Protein AF-A0A364VC86-F1 (afdb_monomer)

Foldseek 3Di:
DDDADADAQEDEQQAKGKDKDFDDQPADWPWKWKQALNDTFTWDDDNGTTMTTHGNVRVVPGDFFRKIWMWTAGPNDIDTNYIGGYHYDYD

Sequence (91 aa):
MWTPYTWEPVDRHGLPFRATFFLKEGARVEEMVAILGGKRFPFTLTEGGAELVIPPSEMSQIDDRSPAEIRVKVAGMWTVLCEGHLVRRVL

Nearest PDB structures (foldseek):
  4kdw-assembly1_A  TM=5.261E-01  e=1.614E-02  Marinomonas primoryensis
  3pdg-assembly1_A  TM=7.059E-01  e=1.377E-01  Acetivibrio thermocellus ATCC 27405
  3pdd-assembly1_A  TM=5.925E-01  e=1.168E-01  Acetivibrio thermocellus ATCC 27405
  6i9s-assembly2_B  TM=4.973E-01  e=1.455E-01  Homo sapiens
  4igb-assembly3_C  TM=3.680E-01  e=1.464E+00  Streptococcus gordonii str. Challis

Radius of gyration: 13.31 Å; Cα contacts (8 Å, |Δi|>4): 200; chains: 1; bounding box: 29×23×40 Å

Mean predicted aligned error: 3.97 Å

Solvent-accessible surface area (backbone atoms only — not comparable to full-atom values): 5272 Å² total; per-residue (Å²): 134,92,75,55,47,86,39,68,54,69,40,48,79,85,44,65,39,74,51,75,44,78,49,62,89,87,64,67,70,78,46,42,32,40,32,50,57,85,43,80,44,71,39,52,78,54,95,66,23,37,43,33,79,44,54,36,82,62,54,72,76,42,62,71,62,24,52,2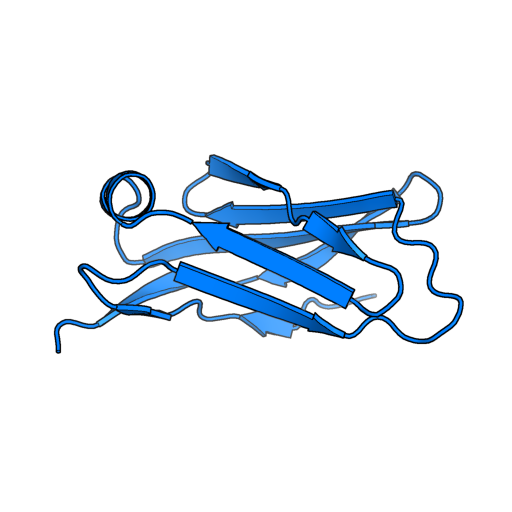6,37,33,40,36,27,43,92,92,41,80,43,66,56,26,38,44,30,32,39,71,44,86,129

Organism: NCBI:txid2055947

pLDDT: mean 90.98, std 7.51, range [58.72, 98.0]

Secondary structure (DSSP, 8-state):
---PEEE--EEETTS-EEEEEEPPTT----EEEEEETTEEEEPEEETTEEEEEE-HHHHTTS-TT-EEEEEEEETTEEEEEEEEE-EEE--

Structure (mmCIF, N/CA/C/O backbone):
data_AF-A0A364VC86-F1
#
_entry.id   AF-A0A364VC86-F1
#
loop_
_atom_site.group_PDB
_atom_site.id
_atom_site.type_symbol
_atom_site.label_atom_id
_atom_site.label_alt_id
_atom_site.label_comp_id
_atom_site.label_asym_id
_atom_site.label_entity_id
_atom_site.label_seq_id
_atom_site.pdbx_PDB_ins_code
_atom_site.Cartn_x
_atom_site.Cartn_y
_atom_site.Cartn_z
_atom_site.occupancy
_atom_site.B_iso_or_equiv
_atom_site.auth_seq_id
_atom_site.auth_comp_id
_atom_site.auth_asym_id
_atom_site.auth_atom_id
_atom_site.pdbx_PDB_model_num
ATOM 1 N N . MET A 1 1 ? -3.698 -15.223 -18.099 1.00 63.22 1 MET A N 1
ATOM 2 C CA . MET A 1 1 ? -4.464 -14.307 -17.228 1.00 63.22 1 MET A CA 1
ATOM 3 C C . MET A 1 1 ? -3.597 -14.050 -16.005 1.00 63.22 1 MET A 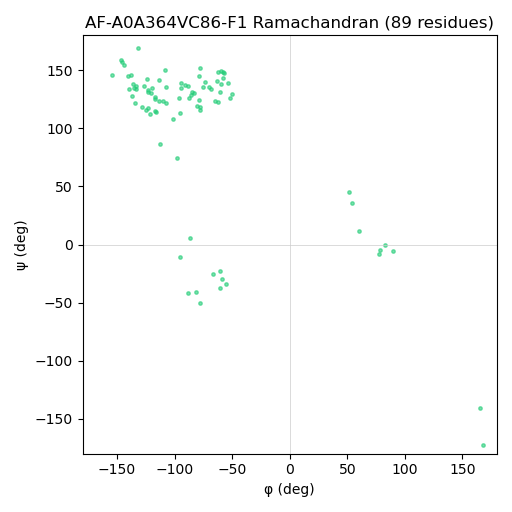C 1
ATOM 5 O O . MET A 1 1 ? -3.109 -15.025 -15.454 1.00 63.22 1 MET A O 1
ATOM 9 N N . TRP A 1 2 ? -3.284 -12.794 -15.676 1.00 71.69 2 TRP A N 1
ATOM 10 C CA . TRP A 1 2 ? -2.547 -12.457 -14.447 1.00 71.69 2 TRP A CA 1
ATOM 11 C C . TRP A 1 2 ? -3.499 -12.575 -13.255 1.00 71.69 2 TRP A C 1
ATOM 13 O O . TRP A 1 2 ? -4.636 -12.114 -13.354 1.00 71.69 2 TRP A O 1
ATOM 23 N N . THR A 1 3 ? -3.047 -13.184 -12.162 1.00 77.19 3 THR A N 1
ATOM 24 C CA . THR A 1 3 ? -3.809 -13.293 -10.913 1.00 77.19 3 THR A CA 1
ATOM 25 C C . THR A 1 3 ? -3.041 -12.535 -9.833 1.00 77.19 3 THR A C 1
ATOM 27 O O . THR A 1 3 ? -1.854 -12.819 -9.655 1.00 77.19 3 THR A O 1
ATOM 30 N N . PRO A 1 4 ? -3.668 -11.574 -9.135 1.00 80.44 4 PRO A N 1
ATOM 31 C CA . PRO A 1 4 ? -3.036 -10.888 -8.015 1.00 80.44 4 PRO A CA 1
ATOM 32 C C . PRO A 1 4 ? -2.611 -11.873 -6.920 1.00 80.44 4 PRO A C 1
ATOM 34 O O . PRO A 1 4 ? -3.263 -12.897 -6.710 1.00 80.44 4 PRO A O 1
ATOM 37 N N . TYR A 1 5 ? -1.533 -11.571 -6.196 1.00 84.62 5 TYR A N 1
ATOM 38 C CA . TYR A 1 5 ? -1.219 -12.332 -4.984 1.00 84.62 5 TYR A CA 1
ATOM 39 C C . TYR A 1 5 ? -2.115 -11.888 -3.823 1.00 84.62 5 TYR A C 1
ATOM 41 O O . TYR A 1 5 ? -2.548 -10.737 -3.759 1.00 84.62 5 TYR A O 1
ATOM 49 N N . THR A 1 6 ? -2.373 -12.793 -2.880 1.00 87.75 6 THR A N 1
ATOM 50 C CA . THR A 1 6 ? -3.109 -12.457 -1.658 1.00 87.75 6 THR A CA 1
ATOM 51 C C . THR A 1 6 ? -2.277 -11.532 -0.777 1.00 87.75 6 THR A C 1
ATOM 53 O O . THR A 1 6 ? -1.098 -11.793 -0.526 1.00 87.75 6 THR A O 1
ATOM 56 N N . TRP A 1 7 ? -2.897 -10.472 -0.264 1.00 88.56 7 TRP A N 1
ATOM 57 C CA . TRP A 1 7 ? -2.268 -9.532 0.657 1.00 88.56 7 TRP A CA 1
ATOM 58 C C . TRP A 1 7 ? -3.181 -9.206 1.837 1.00 88.56 7 TRP A C 1
ATOM 60 O O . TRP A 1 7 ? -4.287 -8.699 1.674 1.00 88.56 7 TRP A O 1
ATOM 70 N N . GLU A 1 8 ? -2.685 -9.475 3.042 1.00 88.75 8 GLU A N 1
ATOM 71 C CA . GLU A 1 8 ? -3.345 -9.135 4.303 1.00 88.75 8 GLU A CA 1
ATOM 72 C C . GLU A 1 8 ? -2.521 -8.059 5.024 1.00 88.75 8 GLU A C 1
ATOM 74 O O . GLU A 1 8 ? -1.628 -8.392 5.813 1.00 88.75 8 GLU A O 1
ATOM 79 N N . PRO A 1 9 ? -2.737 -6.760 4.739 1.00 86.62 9 PRO A N 1
ATOM 80 C CA . PRO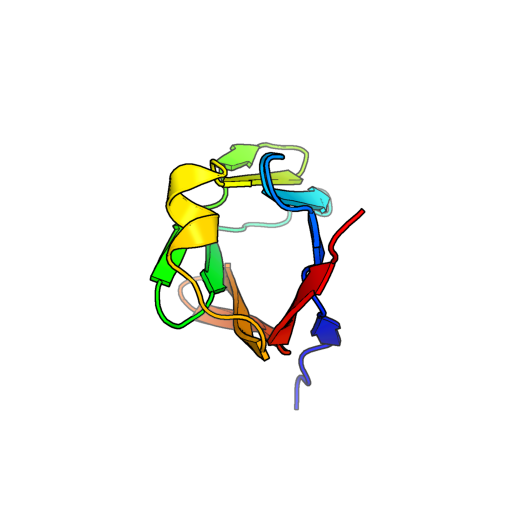 A 1 9 ? -2.057 -5.707 5.474 1.00 86.62 9 PRO A CA 1
ATOM 81 C C . PRO A 1 9 ? -2.456 -5.769 6.946 1.00 86.62 9 PRO A C 1
ATOM 83 O O . PRO A 1 9 ? -3.635 -5.687 7.288 1.00 86.62 9 PRO A O 1
ATOM 86 N N . VAL A 1 10 ? -1.458 -5.912 7.817 1.00 88.19 10 VAL A N 1
ATOM 87 C CA . VAL A 1 10 ? -1.669 -5.933 9.264 1.00 88.19 10 VAL A CA 1
ATOM 88 C C . VAL A 1 10 ? -1.446 -4.539 9.825 1.00 88.19 10 VAL A C 1
ATOM 90 O O . VAL A 1 10 ? -0.318 -4.046 9.839 1.00 88.19 10 VAL A O 1
ATOM 93 N N . ASP A 1 11 ? -2.514 -3.932 10.328 1.00 88.56 11 ASP A N 1
ATOM 94 C CA . ASP A 1 11 ? -2.434 -2.709 11.117 1.00 88.56 11 ASP A CA 1
ATOM 95 C C . ASP A 1 11 ? -2.221 -3.050 12.595 1.00 88.56 11 ASP A C 1
ATOM 97 O O . ASP A 1 11 ? -2.971 -3.832 13.192 1.00 88.56 11 ASP A O 1
ATOM 101 N N . ARG A 1 12 ? -1.172 -2.468 13.182 1.00 85.62 12 ARG A N 1
ATOM 102 C CA . ARG A 1 12 ? -0.901 -2.545 14.619 1.00 85.62 12 ARG A CA 1
ATOM 103 C C . ARG A 1 12 ? -1.350 -1.234 15.231 1.00 85.62 12 ARG A C 1
ATOM 105 O O . ARG A 1 12 ? -0.692 -0.211 15.049 1.00 85.62 12 ARG A O 1
ATOM 112 N N . HIS A 1 13 ? -2.456 -1.288 15.962 1.00 79.12 13 HIS A N 1
ATOM 113 C CA . HIS A 1 13 ? -3.120 -0.094 16.463 1.00 79.12 13 HIS A CA 1
ATOM 114 C C . HIS A 1 13 ? -2.151 0.836 17.215 1.00 79.12 13 HIS A C 1
ATOM 116 O O . HIS A 1 13 ? -1.472 0.421 18.154 1.00 79.12 13 HIS A O 1
ATOM 122 N N . GLY A 1 14 ? -2.098 2.104 16.796 1.00 82.06 14 GLY A N 1
ATOM 123 C CA . GLY A 1 14 ? -1.231 3.132 17.383 1.00 82.06 14 GLY A CA 1
ATOM 124 C C . GLY A 1 14 ? 0.163 3.257 16.755 1.00 82.06 14 GLY A C 1
ATOM 125 O O . GLY A 1 14 ? 0.880 4.196 17.093 1.00 82.06 14 GLY A O 1
ATOM 126 N N . LEU A 1 15 ? 0.544 2.379 15.821 1.00 87.81 15 LEU A N 1
ATOM 127 C CA . LEU A 1 15 ? 1.791 2.482 15.058 1.00 87.81 15 LEU A CA 1
ATOM 128 C C . LEU A 1 15 ? 1.518 2.882 13.602 1.00 87.81 15 LEU A C 1
ATOM 130 O O . LEU A 1 15 ? 0.457 2.560 13.071 1.00 87.81 15 LEU A O 1
ATOM 134 N N . PRO A 1 16 ? 2.449 3.586 12.931 1.00 92.25 16 PRO A N 1
ATOM 135 C CA . PRO A 1 16 ? 2.313 3.847 11.506 1.00 92.25 16 PRO A CA 1
ATOM 136 C C . PRO A 1 16 ? 2.266 2.535 10.724 1.00 92.25 16 PRO A C 1
ATOM 138 O O . PRO A 1 16 ? 3.136 1.673 10.894 1.00 92.25 16 PRO A O 1
ATOM 141 N N . PHE A 1 17 ? 1.289 2.408 9.831 1.00 93.81 17 PHE A N 1
ATOM 142 C 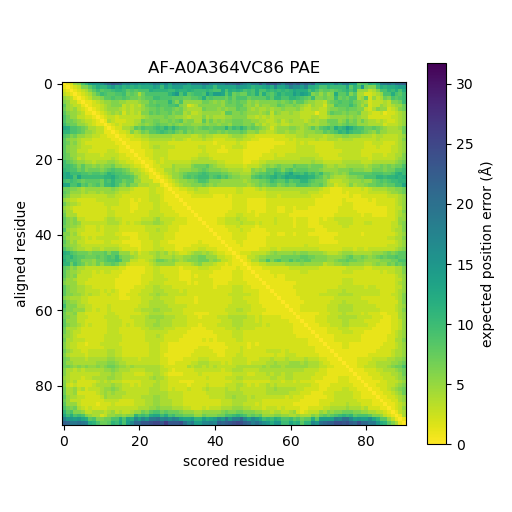CA . PHE A 1 17 ? 1.271 1.314 8.872 1.00 93.81 17 PHE A CA 1
ATOM 143 C C . PHE A 1 17 ? 2.389 1.530 7.853 1.00 93.81 17 PHE A C 1
ATOM 145 O O . PHE A 1 17 ? 2.586 2.646 7.365 1.00 93.81 17 PHE A O 1
ATOM 152 N N . ARG A 1 18 ? 3.130 0.466 7.534 1.00 94.81 18 ARG A N 1
ATOM 153 C CA . ARG A 1 18 ? 4.247 0.516 6.591 1.00 94.81 18 ARG A CA 1
ATOM 154 C C . ARG A 1 18 ? 4.189 -0.635 5.602 1.00 94.81 18 ARG A C 1
ATOM 156 O O . ARG A 1 18 ? 3.992 -1.782 5.997 1.00 94.81 18 ARG A O 1
ATOM 163 N N . ALA A 1 19 ? 4.431 -0.326 4.334 1.00 93.56 19 ALA A N 1
ATOM 164 C CA . ALA A 1 19 ? 4.642 -1.314 3.286 1.00 93.56 19 ALA A CA 1
ATOM 165 C C . ALA A 1 19 ? 5.824 -0.891 2.413 1.00 93.56 19 ALA A C 1
ATOM 167 O O . ALA A 1 19 ? 5.953 0.281 2.057 1.00 93.56 19 ALA A O 1
ATOM 168 N N . THR A 1 20 ? 6.673 -1.849 2.051 1.00 93.38 20 THR A N 1
ATOM 169 C CA . THR A 1 20 ? 7.862 -1.595 1.235 1.00 93.38 20 THR A CA 1
ATOM 170 C C . THR A 1 20 ? 7.970 -2.652 0.152 1.00 93.38 20 THR A C 1
ATOM 172 O O . THR A 1 20 ? 7.817 -3.842 0.425 1.00 93.38 20 THR A O 1
ATOM 175 N N . PHE A 1 21 ? 8.258 -2.214 -1.070 1.00 92.19 21 PHE A N 1
ATOM 176 C CA . PHE A 1 21 ? 8.505 -3.082 -2.213 1.00 92.19 21 PHE A CA 1
ATOM 177 C C . PHE A 1 21 ? 9.870 -2.780 -2.798 1.00 92.19 21 PHE A C 1
ATOM 179 O O . PHE A 1 21 ? 10.200 -1.623 -3.044 1.00 92.19 21 PHE A O 1
ATOM 186 N N . PHE A 1 22 ? 10.642 -3.826 -3.065 1.00 90.75 22 PHE A N 1
ATOM 187 C CA . PHE A 1 22 ? 11.855 -3.701 -3.857 1.00 90.75 22 PHE A CA 1
ATOM 188 C C . PHE A 1 22 ? 11.485 -3.741 -5.330 1.00 90.75 22 PHE A C 1
ATOM 190 O O . PHE A 1 22 ? 10.748 -4.626 -5.775 1.00 90.75 22 PHE A O 1
ATOM 197 N N . LEU A 1 23 ? 11.995 -2.777 -6.086 1.00 86.88 23 LEU A N 1
ATOM 198 C CA . LEU A 1 23 ? 11.835 -2.765 -7.530 1.00 86.88 23 LEU A CA 1
ATOM 199 C C . LEU A 1 23 ? 13.059 -3.423 -8.155 1.00 86.88 23 LEU A C 1
ATOM 201 O O . LEU A 1 23 ? 14.196 -3.159 -7.772 1.00 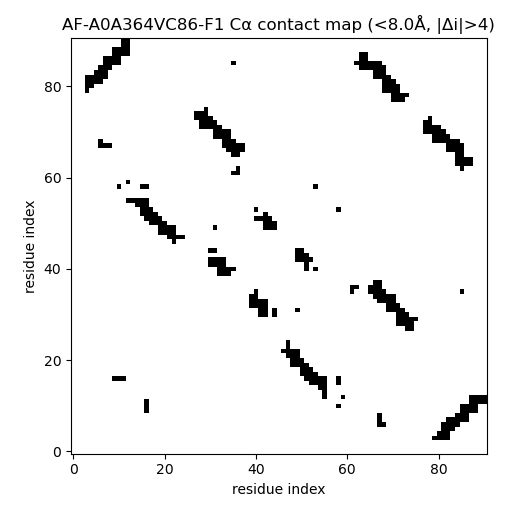86.88 23 LEU A O 1
ATOM 205 N N . LYS A 1 24 ? 12.820 -4.312 -9.121 1.00 83.88 24 LYS A N 1
ATOM 206 C CA . LYS A 1 24 ? 13.904 -4.877 -9.922 1.00 83.88 24 LYS A CA 1
ATOM 207 C C . LYS A 1 24 ? 14.578 -3.749 -10.702 1.00 83.88 24 LYS A C 1
ATOM 209 O O . LYS A 1 24 ? 13.891 -2.885 -11.244 1.00 83.88 24 LYS A O 1
ATOM 214 N N . GLU A 1 25 ? 15.901 -3.801 -10.809 1.00 80.06 25 GLU A N 1
ATOM 215 C CA . GLU A 1 25 ? 16.672 -2.860 -11.620 1.00 80.06 25 GLU A CA 1
ATOM 216 C C . GLU A 1 25 ? 16.085 -2.738 -13.041 1.00 80.06 25 GLU A C 1
ATOM 218 O O . GLU A 1 25 ? 15.789 -3.738 -13.704 1.00 80.06 25 GLU A O 1
ATOM 223 N N . GLY A 1 26 ? 15.854 -1.497 -13.477 1.00 76.81 26 GLY A N 1
ATOM 224 C CA . GLY A 1 26 ? 15.232 -1.181 -14.765 1.00 76.81 26 GLY A CA 1
ATOM 225 C C . GLY A 1 26 ? 13.697 -1.223 -14.793 1.00 76.81 26 GLY A C 1
ATOM 226 O O . GLY A 1 26 ? 13.112 -0.939 -15.842 1.00 76.81 26 GLY A O 1
ATOM 227 N N . ALA A 1 27 ? 13.019 -1.536 -13.682 1.00 82.44 27 ALA A N 1
ATOM 228 C CA . ALA A 1 27 ? 11.563 -1.433 -13.601 1.00 82.44 27 ALA A CA 1
ATOM 229 C C . ALA A 1 27 ? 11.113 0.031 -13.743 1.00 82.44 27 ALA A C 1
ATOM 231 O O . ALA A 1 27 ? 11.511 0.901 -12.974 1.00 82.44 27 ALA A O 1
ATOM 232 N N . ARG A 1 28 ? 10.246 0.303 -14.725 1.00 87.19 28 ARG A N 1
ATOM 233 C CA . ARG A 1 28 ? 9.674 1.635 -14.967 1.00 87.19 28 ARG A CA 1
ATOM 234 C C . ARG A 1 28 ? 8.288 1.739 -14.345 1.00 87.19 28 ARG A C 1
ATOM 236 O O . ARG A 1 28 ? 7.280 1.669 -15.046 1.00 87.19 28 ARG A O 1
ATOM 243 N N . VAL A 1 29 ? 8.250 1.850 -13.022 1.00 92.31 29 VAL A N 1
ATOM 244 C CA . VAL A 1 29 ? 7.010 2.143 -12.297 1.00 92.31 29 VAL A CA 1
ATOM 245 C C . VAL A 1 29 ? 6.747 3.641 -12.372 1.00 92.31 29 VAL A C 1
ATOM 247 O O . VAL A 1 29 ? 7.564 4.438 -11.925 1.00 92.31 29 VAL A O 1
ATOM 250 N N . GLU A 1 30 ? 5.615 4.017 -12.960 1.00 94.62 30 GLU A N 1
ATOM 251 C CA . GLU A 1 30 ? 5.172 5.414 -13.039 1.00 94.62 30 GLU A CA 1
ATOM 252 C C . GLU A 1 30 ? 4.490 5.839 -11.741 1.00 94.62 30 GLU A C 1
ATOM 254 O O . GLU A 1 30 ? 4.674 6.953 -11.263 1.00 94.62 30 GLU A O 1
ATOM 259 N N . GLU A 1 31 ? 3.676 4.943 -11.182 1.00 96.38 31 GLU A N 1
ATOM 260 C CA . GLU A 1 31 ? 2.909 5.201 -9.973 1.00 96.38 31 GLU A CA 1
ATOM 261 C C . GLU A 1 31 ? 2.610 3.892 -9.243 1.00 96.38 31 GLU A C 1
ATOM 263 O O . GLU A 1 31 ? 2.384 2.853 -9.866 1.00 96.38 31 GLU A O 1
ATOM 268 N N . MET A 1 32 ? 2.575 3.940 -7.916 1.00 97.38 32 MET A N 1
ATOM 269 C CA . MET A 1 32 ? 2.168 2.817 -7.084 1.00 97.38 32 MET A CA 1
ATOM 270 C C . MET A 1 32 ? 1.314 3.328 -5.935 1.00 97.38 32 MET A C 1
ATOM 272 O O . MET A 1 32 ? 1.662 4.318 -5.293 1.00 97.38 32 MET A O 1
ATOM 276 N N . VAL A 1 33 ? 0.187 2.666 -5.685 1.00 98.00 33 VAL A N 1
ATOM 277 C CA . VAL A 1 33 ? -0.761 3.063 -4.642 1.00 98.00 33 VAL A CA 1
ATOM 278 C C . VAL A 1 33 ? -1.285 1.864 -3.877 1.00 98.00 33 VAL A C 1
ATOM 280 O O . VAL A 1 33 ? -1.510 0.803 -4.458 1.00 98.00 33 VAL A O 1
ATOM 283 N N . ALA A 1 34 ? -1.539 2.058 -2.589 1.00 97.56 34 ALA A N 1
ATOM 284 C CA . ALA A 1 34 ? -2.418 1.191 -1.824 1.00 97.56 34 ALA A CA 1
ATOM 285 C C . ALA A 1 34 ? -3.824 1.793 -1.832 1.00 97.56 34 ALA A C 1
ATOM 287 O O . ALA A 1 34 ? -3.988 3.007 -1.703 1.00 97.56 34 ALA A O 1
ATOM 288 N N . ILE A 1 35 ? -4.840 0.953 -1.979 1.00 97.50 35 ILE A N 1
ATOM 289 C CA . ILE A 1 35 ? -6.232 1.332 -1.766 1.00 97.50 35 ILE A CA 1
ATOM 290 C C . ILE A 1 35 ? -6.733 0.506 -0.590 1.00 97.50 35 ILE A C 1
ATOM 292 O O . ILE A 1 35 ? -6.795 -0.716 -0.677 1.00 97.50 35 ILE A O 1
ATOM 296 N N . LEU A 1 36 ? -7.045 1.172 0.520 1.00 96.44 36 LEU A N 1
ATOM 297 C CA . LEU A 1 36 ? -7.477 0.548 1.771 1.00 96.44 36 LEU A CA 1
ATOM 298 C C . LEU A 1 36 ? -8.836 1.131 2.162 1.00 96.44 36 LEU A C 1
ATOM 300 O O . LEU A 1 36 ? -8.958 2.344 2.342 1.00 96.44 36 LEU A O 1
ATOM 304 N N . GLY A 1 37 ? -9.874 0.294 2.226 1.00 94.81 37 GLY A N 1
ATOM 305 C CA . GLY A 1 37 ? -11.250 0.746 2.476 1.00 94.81 37 GLY A CA 1
ATOM 306 C C . GLY A 1 37 ? -11.718 1.830 1.503 1.00 94.81 37 GLY A C 1
ATOM 307 O O . GLY A 1 37 ? -12.399 2.772 1.893 1.00 94.81 37 GLY A O 1
ATOM 308 N N . GLY A 1 38 ? -11.280 1.744 0.242 1.00 95.62 38 GLY A N 1
ATOM 309 C CA . GLY A 1 38 ? -11.587 2.725 -0.803 1.00 95.62 38 GLY A CA 1
ATOM 310 C C . GLY A 1 38 ? -10.760 4.017 -0.761 1.00 95.62 38 GLY A C 1
ATOM 311 O O . GLY A 1 38 ? -10.870 4.825 -1.682 1.00 95.62 38 GLY A O 1
ATOM 312 N N . LYS A 1 39 ? -9.900 4.222 0.246 1.00 97.06 39 LYS A N 1
ATOM 313 C CA . LYS A 1 39 ? -8.991 5.378 0.318 1.00 97.06 39 LYS A CA 1
ATOM 314 C C . LYS A 1 39 ? -7.672 5.078 -0.380 1.00 97.06 39 LYS A C 1
ATOM 316 O O . LYS A 1 39 ? -7.111 4.004 -0.194 1.00 97.06 39 LYS A O 1
ATOM 321 N N . ARG A 1 40 ? -7.171 6.034 -1.165 1.00 97.75 40 ARG A N 1
ATOM 322 C CA . ARG A 1 40 ? -5.941 5.906 -1.960 1.00 97.75 40 ARG A CA 1
ATOM 323 C C . ARG A 1 40 ? -4.749 6.507 -1.217 1.00 97.75 40 ARG A C 1
ATOM 325 O O . ARG A 1 40 ? -4.770 7.687 -0.886 1.00 97.75 40 ARG A O 1
ATOM 332 N N . PHE A 1 41 ? -3.695 5.715 -1.059 1.00 97.94 41 PHE A N 1
ATOM 333 C CA . PHE A 1 41 ? -2.439 6.106 -0.427 1.00 97.94 41 PHE A CA 1
ATOM 334 C C . PHE A 1 41 ? -1.280 5.916 -1.413 1.00 97.94 41 PHE A C 1
ATOM 336 O O . PHE A 1 41 ? -0.988 4.775 -1.790 1.00 97.94 41 PHE A O 1
ATOM 343 N N . PRO A 1 42 ? -0.643 7.001 -1.884 1.00 97.81 42 PRO A N 1
ATOM 344 C CA . PRO A 1 42 ? 0.471 6.898 -2.814 1.00 97.81 42 PRO A CA 1
ATOM 345 C C . PRO A 1 42 ? 1.735 6.397 -2.113 1.00 97.81 42 PRO A C 1
ATOM 347 O O . PRO A 1 42 ? 2.043 6.808 -0.996 1.00 97.81 42 PRO A O 1
ATOM 350 N N . PHE A 1 43 ? 2.478 5.525 -2.789 1.00 97.81 43 PHE A N 1
ATOM 351 C CA . PHE A 1 43 ? 3.834 5.176 -2.382 1.00 97.81 43 PHE A CA 1
ATOM 352 C C . PHE A 1 43 ? 4.805 6.273 -2.825 1.00 97.81 43 PHE A C 1
ATOM 354 O O . PHE A 1 43 ? 4.686 6.827 -3.920 1.00 97.81 43 PHE A O 1
ATOM 361 N N . THR A 1 44 ? 5.827 6.512 -2.014 1.00 96.88 44 THR A N 1
ATOM 362 C CA . THR A 1 44 ? 7.032 7.228 -2.427 1.00 96.88 44 THR A CA 1
ATOM 363 C C . THR A 1 44 ? 7.909 6.275 -3.231 1.00 96.88 44 THR A C 1
ATOM 365 O O . THR A 1 44 ? 8.343 5.243 -2.716 1.00 96.88 44 THR A O 1
ATOM 368 N N . LEU A 1 45 ? 8.168 6.607 -4.496 1.00 94.31 45 LEU A N 1
ATOM 369 C CA . LEU A 1 45 ? 9.043 5.830 -5.374 1.00 94.31 45 LEU A CA 1
ATOM 370 C C . LEU A 1 45 ? 10.489 6.332 -5.273 1.00 94.31 45 LEU A C 1
ATOM 372 O O . LEU A 1 45 ? 10.746 7.534 -5.284 1.00 94.31 45 LEU A O 1
ATOM 376 N N . THR A 1 46 ? 11.430 5.398 -5.207 1.00 88.81 46 THR A N 1
ATOM 377 C CA . THR A 1 46 ? 12.882 5.626 -5.203 1.00 88.81 46 THR A CA 1
ATOM 378 C C . THR A 1 46 ? 13.544 4.690 -6.214 1.00 88.81 46 THR A C 1
ATOM 380 O O . THR A 1 46 ? 12.915 3.742 -6.685 1.00 88.81 46 THR A O 1
ATOM 383 N N . GLU A 1 47 ? 14.825 4.902 -6.524 1.00 82.31 47 GLU A N 1
ATOM 384 C CA . GLU A 1 47 ? 15.564 4.018 -7.442 1.00 82.31 47 GLU A CA 1
ATOM 385 C C . GLU A 1 47 ? 15.611 2.553 -6.969 1.00 82.31 47 GLU A C 1
ATOM 387 O O . GLU A 1 47 ? 15.649 1.644 -7.794 1.00 82.31 47 GLU A O 1
ATOM 392 N N . GLY A 1 48 ? 15.571 2.308 -5.654 1.00 84.50 48 GLY A N 1
ATOM 393 C CA . GLY A 1 48 ? 15.643 0.961 -5.076 1.00 84.50 48 GLY A CA 1
ATOM 394 C C . GLY A 1 48 ? 14.292 0.312 -4.763 1.00 84.50 48 GLY A C 1
ATOM 395 O O . GLY A 1 48 ? 14.242 -0.877 -4.435 1.00 84.50 48 GLY A O 1
ATOM 396 N N . GLY A 1 49 ? 13.186 1.058 -4.823 1.00 93.12 49 GLY A N 1
ATOM 397 C CA . GLY A 1 49 ? 11.919 0.552 -4.308 1.00 93.12 49 GLY A CA 1
ATOM 398 C C . GLY A 1 49 ? 10.801 1.574 -4.154 1.00 93.12 49 GLY A C 1
ATOM 399 O O . GLY A 1 49 ? 10.922 2.735 -4.534 1.00 93.12 49 GLY A O 1
ATOM 400 N N . ALA A 1 50 ? 9.713 1.120 -3.543 1.00 95.38 50 ALA A N 1
ATOM 401 C CA . ALA A 1 50 ? 8.554 1.918 -3.180 1.00 95.38 50 ALA A CA 1
ATOM 402 C C . ALA A 1 50 ? 8.296 1.794 -1.674 1.00 95.38 50 ALA A C 1
ATOM 404 O O . ALA A 1 50 ? 8.237 0.678 -1.153 1.00 95.38 50 ALA A O 1
ATOM 405 N N . GLU A 1 51 ? 8.109 2.916 -0.981 1.00 96.50 51 GLU A N 1
ATOM 406 C CA . GLU A 1 51 ? 7.756 2.952 0.441 1.00 96.50 51 GLU A CA 1
ATOM 407 C C . GLU A 1 51 ? 6.412 3.652 0.648 1.00 96.50 51 GLU A C 1
ATOM 409 O O . GLU A 1 51 ? 6.151 4.716 0.092 1.00 96.50 51 GLU A O 1
ATOM 414 N N . LEU A 1 52 ? 5.564 3.053 1.476 1.00 97.00 52 LEU A N 1
ATOM 415 C CA . LEU A 1 52 ? 4.333 3.646 1.969 1.00 97.00 52 LEU A CA 1
ATOM 416 C C . LEU A 1 52 ? 4.390 3.707 3.490 1.00 97.00 52 LEU A C 1
ATOM 418 O O . LEU A 1 52 ? 4.636 2.694 4.147 1.00 97.00 52 LEU A O 1
ATOM 422 N N . VAL A 1 53 ? 4.094 4.885 4.035 1.00 96.56 53 VAL A N 1
ATOM 423 C CA . VAL A 1 53 ? 3.908 5.110 5.468 1.00 96.56 53 VAL A CA 1
ATOM 424 C C . VAL A 1 53 ? 2.574 5.821 5.661 1.00 96.56 53 VAL A C 1
ATOM 426 O O . VAL A 1 53 ? 2.403 6.933 5.171 1.00 96.56 53 VAL A O 1
ATOM 429 N N . ILE A 1 54 ? 1.640 5.191 6.374 1.00 96.31 54 ILE A N 1
ATOM 430 C CA . ILE A 1 54 ? 0.343 5.789 6.715 1.00 96.31 54 ILE A CA 1
ATOM 431 C C . ILE A 1 54 ? 0.318 6.080 8.223 1.00 96.31 54 ILE A C 1
ATOM 433 O O . ILE A 1 54 ? 0.527 5.161 9.025 1.00 96.31 54 ILE A O 1
ATOM 437 N N . PRO A 1 55 ? 0.069 7.332 8.643 1.00 95.25 55 PRO A N 1
ATOM 438 C CA . PRO A 1 55 ? -0.068 7.686 10.050 1.00 95.25 55 PRO A CA 1
ATOM 439 C C . PRO A 1 55 ? -1.209 6.928 10.757 1.00 95.25 55 PRO A C 1
ATOM 441 O O . PRO A 1 55 ? -2.256 6.683 10.147 1.00 95.25 55 PRO A O 1
ATOM 444 N N . PRO A 1 56 ? -1.086 6.645 12.071 1.00 94.19 56 PRO A N 1
ATOM 445 C CA . PRO A 1 56 ? -2.141 5.978 12.840 1.00 94.19 56 PRO A CA 1
ATOM 446 C C . PRO A 1 56 ? -3.502 6.684 12.769 1.00 94.19 56 PRO A C 1
ATOM 448 O O . PRO A 1 56 ? -4.541 6.033 12.768 1.00 94.19 56 PRO A O 1
ATOM 451 N N . SER A 1 57 ? -3.505 8.018 12.693 1.00 94.44 57 SER A N 1
ATOM 452 C CA . SER A 1 57 ? -4.721 8.837 12.610 1.00 94.44 57 SER A CA 1
ATOM 453 C C . SER A 1 57 ? -5.507 8.647 11.314 1.00 94.44 57 SER A C 1
ATOM 455 O O . SER A 1 57 ? -6.705 8.907 11.294 1.00 94.44 57 SER A O 1
ATOM 457 N N . GLU A 1 58 ? -4.845 8.239 10.232 1.00 95.25 58 GLU A N 1
ATOM 458 C CA . GLU A 1 58 ? -5.497 7.939 8.956 1.00 95.25 58 GLU A CA 1
ATOM 459 C C . GLU A 1 58 ? -5.939 6.476 8.911 1.00 95.25 58 GLU A C 1
ATOM 461 O O . GLU A 1 58 ? -7.070 6.189 8.517 1.00 95.25 58 GLU A O 1
ATOM 466 N N . MET A 1 59 ? -5.091 5.563 9.401 1.00 94.25 59 MET A N 1
ATOM 467 C CA . MET A 1 59 ? -5.418 4.137 9.517 1.00 94.25 59 MET A CA 1
ATOM 468 C C . MET A 1 59 ? -6.620 3.881 10.428 1.00 94.25 59 MET A C 1
ATOM 470 O O . MET A 1 59 ? -7.462 3.039 10.115 1.00 94.25 59 MET A O 1
ATOM 474 N N . SER A 1 60 ? -6.757 4.644 11.518 1.00 91.81 60 SER A N 1
ATOM 475 C CA . SER A 1 60 ? -7.875 4.508 12.457 1.00 91.81 60 SER A CA 1
ATOM 476 C C . SER A 1 60 ? -9.241 4.758 11.812 1.00 91.81 60 SER A C 1
ATOM 478 O O . SER A 1 60 ? -10.237 4.221 12.296 1.00 91.81 60 SER A O 1
ATOM 480 N N . GLN A 1 61 ? -9.282 5.484 10.691 1.00 93.62 61 GLN A N 1
ATOM 481 C CA . GLN A 1 61 ? -10.490 5.796 9.925 1.00 93.62 61 GLN A CA 1
ATOM 482 C C . GLN A 1 61 ? -10.869 4.721 8.892 1.00 93.62 61 GLN A C 1
ATOM 484 O O . GLN A 1 61 ? -11.731 4.980 8.050 1.00 93.62 61 GLN A O 1
ATOM 489 N N . ILE A 1 62 ? -10.168 3.585 8.858 1.00 94.44 62 ILE A N 1
ATOM 490 C CA . ILE A 1 62 ? -10.405 2.489 7.911 1.00 94.44 62 ILE A CA 1
ATOM 491 C C . ILE A 1 62 ? -10.819 1.249 8.692 1.00 94.44 62 ILE A C 1
ATOM 493 O O . ILE A 1 62 ? -10.010 0.712 9.446 1.00 94.44 62 ILE A O 1
ATOM 497 N N . ASP A 1 63 ? -12.048 0.782 8.510 1.00 93.31 63 ASP A N 1
ATOM 498 C CA . ASP A 1 63 ? -12.588 -0.330 9.294 1.00 93.31 63 ASP A CA 1
ATOM 499 C C . ASP A 1 63 ? -11.798 -1.631 9.092 1.00 93.31 63 ASP A C 1
ATOM 501 O O . ASP A 1 63 ? -11.260 -1.898 8.011 1.00 93.31 63 ASP A O 1
ATOM 505 N N . ASP A 1 64 ? -11.740 -2.462 10.137 1.00 93.50 64 ASP A N 1
ATOM 506 C CA . ASP A 1 64 ? -11.169 -3.807 10.031 1.00 93.50 64 ASP A CA 1
ATOM 507 C C . ASP A 1 64 ? -11.895 -4.618 8.948 1.00 93.50 64 ASP A C 1
ATOM 509 O O . ASP A 1 64 ? -13.089 -4.433 8.713 1.00 93.50 64 ASP A O 1
ATOM 513 N N . ARG A 1 65 ? -11.169 -5.510 8.269 1.00 94.00 65 ARG A N 1
ATOM 514 C CA . ARG A 1 65 ? -11.667 -6.300 7.129 1.00 94.00 65 ARG A CA 1
ATOM 515 C C . ARG A 1 65 ? -12.139 -5.490 5.923 1.00 94.00 65 ARG A C 1
ATOM 517 O O . ARG A 1 65 ? -12.698 -6.069 4.995 1.00 94.00 65 ARG A O 1
ATOM 524 N N . SER A 1 66 ? -11.855 -4.190 5.873 1.00 95.69 66 SER A N 1
ATOM 525 C CA . SER A 1 66 ? -12.040 -3.403 4.655 1.00 95.69 66 SER A CA 1
ATOM 526 C C . SER A 1 66 ? -11.233 -3.985 3.488 1.00 95.69 66 SER A C 1
ATOM 528 O O . SER A 1 66 ? -10.096 -4.421 3.707 1.00 95.69 66 SER A O 1
ATOM 530 N N . PRO A 1 67 ? -11.756 -3.947 2.247 1.00 96.56 67 PRO A N 1
ATOM 531 C CA . PRO A 1 67 ? -11.000 -4.341 1.065 1.00 96.56 67 PRO A CA 1
ATOM 532 C C . PRO A 1 67 ? -9.670 -3.592 0.968 1.00 96.56 67 PRO A C 1
ATOM 534 O O . PRO A 1 67 ? -9.600 -2.387 1.235 1.00 96.56 67 PRO A O 1
ATOM 537 N N . ALA A 1 68 ? -8.629 -4.317 0.580 1.00 96.69 68 ALA A N 1
ATOM 538 C CA . ALA A 1 68 ? -7.278 -3.810 0.436 1.00 96.69 68 ALA A CA 1
ATOM 539 C C . ALA A 1 68 ? -6.686 -4.270 -0.896 1.00 96.69 68 ALA A C 1
ATOM 541 O O . ALA A 1 68 ? -6.759 -5.445 -1.241 1.00 96.69 68 ALA A O 1
ATOM 542 N N . GLU A 1 69 ? -6.062 -3.359 -1.629 1.00 96.94 69 GLU A N 1
ATOM 543 C CA . GLU A 1 69 ? -5.345 -3.686 -2.859 1.00 96.94 69 GLU A CA 1
ATOM 544 C C . GLU A 1 69 ? -4.114 -2.800 -3.036 1.00 96.94 69 GLU A C 1
ATOM 546 O O . GLU A 1 69 ? -4.043 -1.681 -2.523 1.00 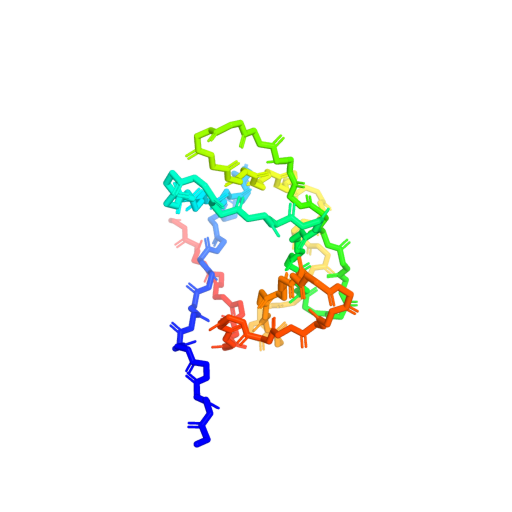96.94 69 GLU A O 1
ATOM 551 N N . ILE A 1 70 ? -3.151 -3.291 -3.809 1.00 96.62 70 ILE A N 1
ATOM 552 C CA . ILE A 1 70 ? -2.040 -2.493 -4.316 1.00 96.62 70 ILE A CA 1
ATOM 553 C C . ILE A 1 70 ? -2.126 -2.465 -5.828 1.00 96.62 70 ILE A C 1
ATOM 555 O O . ILE A 1 70 ? -2.156 -3.509 -6.485 1.00 96.62 70 ILE A O 1
ATOM 559 N N . ARG A 1 71 ? -2.112 -1.256 -6.383 1.00 96.38 71 ARG A N 1
ATOM 560 C CA . ARG A 1 71 ? -2.089 -1.029 -7.824 1.00 96.38 71 ARG A CA 1
ATOM 561 C C . ARG A 1 71 ? -0.779 -0.386 -8.232 1.00 96.38 71 ARG A C 1
ATOM 563 O O . ARG A 1 71 ? -0.276 0.507 -7.554 1.00 96.38 71 ARG A O 1
ATOM 570 N N . VAL A 1 72 ? -0.269 -0.810 -9.377 1.00 95.38 72 VAL A N 1
ATOM 571 C CA . VAL A 1 72 ? 0.921 -0.242 -10.005 1.00 95.38 72 VAL A CA 1
ATOM 572 C C . VAL A 1 72 ? 0.594 0.203 -11.418 1.00 95.38 72 VAL A C 1
ATOM 574 O O . VAL A 1 72 ? -0.179 -0.454 -12.118 1.00 95.38 72 VAL A O 1
ATOM 577 N N . LYS A 1 73 ? 1.177 1.321 -11.833 1.00 95.88 73 LYS A N 1
ATOM 578 C CA . LYS A 1 73 ? 1.091 1.839 -13.189 1.00 95.88 73 LYS A CA 1
ATOM 579 C C . LYS A 1 73 ? 2.422 1.650 -13.898 1.00 95.88 73 LYS A C 1
ATOM 581 O O . LYS A 1 73 ? 3.452 2.144 -13.438 1.00 95.88 73 LYS A O 1
ATOM 586 N N . VAL A 1 74 ? 2.388 0.937 -15.018 1.00 91.88 74 VAL A N 1
ATOM 587 C CA . VAL A 1 74 ? 3.552 0.667 -15.867 1.00 91.88 74 VAL A CA 1
ATOM 588 C C . VAL A 1 74 ? 3.132 0.850 -17.319 1.00 91.88 74 VAL A C 1
ATOM 590 O O . VAL A 1 74 ? 2.136 0.268 -17.748 1.00 91.88 74 VAL A O 1
ATOM 593 N N . ALA A 1 75 ? 3.882 1.658 -18.073 1.00 92.88 75 ALA A N 1
ATOM 594 C CA . ALA A 1 75 ? 3.605 1.966 -19.477 1.00 92.88 75 ALA A CA 1
ATOM 595 C C . ALA A 1 75 ? 2.156 2.442 -19.710 1.00 92.88 75 ALA A C 1
ATOM 597 O O . ALA A 1 75 ? 1.459 1.967 -20.607 1.00 92.88 75 ALA A O 1
ATOM 598 N N . GLY A 1 76 ? 1.673 3.346 -18.857 1.00 94.56 76 GLY A N 1
ATOM 599 C CA . GLY A 1 76 ? 0.317 3.887 -18.932 1.00 94.56 76 GLY A CA 1
ATOM 600 C C . GLY A 1 76 ? -0.800 2.973 -18.408 1.00 94.56 76 GLY A C 1
ATOM 601 O O . GLY A 1 76 ? -1.929 3.444 -18.273 1.00 94.56 76 GLY A O 1
ATOM 602 N N . MET A 1 77 ? -0.520 1.709 -18.072 1.00 94.25 77 MET A N 1
ATOM 603 C CA . MET A 1 77 ? -1.536 0.724 -17.683 1.00 94.25 77 MET A CA 1
ATOM 604 C C . MET A 1 77 ? -1.512 0.418 -16.188 1.00 94.25 77 MET A C 1
ATOM 606 O O . MET A 1 77 ? -0.455 0.172 -15.608 1.00 94.25 77 MET A O 1
ATOM 610 N N . TRP A 1 78 ? -2.697 0.373 -15.579 1.00 95.00 78 TRP A N 1
ATOM 611 C CA . TRP A 1 78 ? -2.876 -0.044 -14.191 1.00 95.00 78 TRP A CA 1
ATOM 612 C C . TRP A 1 78 ?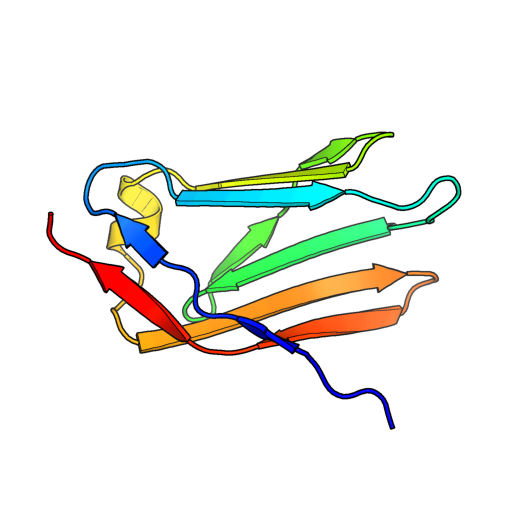 -2.992 -1.561 -14.074 1.00 95.00 78 TRP A C 1
ATOM 614 O O . TRP A 1 78 ? -3.796 -2.182 -14.764 1.00 95.00 78 TRP A O 1
ATOM 624 N N . THR A 1 79 ? -2.229 -2.138 -13.151 1.00 93.62 79 THR A N 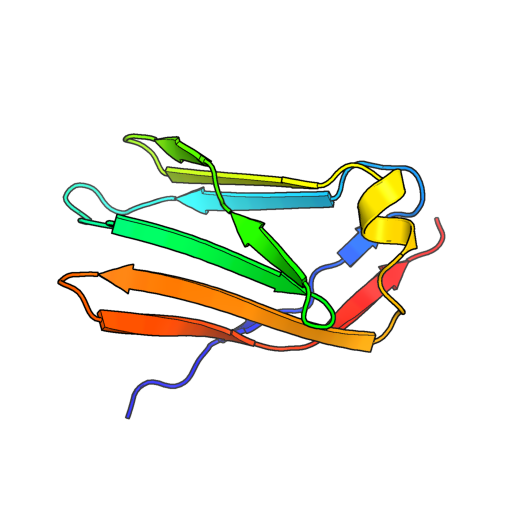1
ATOM 625 C CA . THR A 1 79 ? -2.290 -3.557 -12.788 1.00 93.62 79 THR A CA 1
ATOM 626 C C . THR A 1 79 ? -2.485 -3.692 -11.282 1.00 93.62 79 THR A C 1
ATOM 628 O O . THR A 1 79 ? -1.827 -2.995 -10.508 1.00 93.62 79 THR A O 1
ATOM 631 N N . VAL A 1 80 ? -3.374 -4.595 -10.862 1.00 95.06 80 VAL A N 1
ATOM 632 C CA . VAL A 1 80 ? -3.484 -5.009 -9.458 1.00 95.06 80 VAL A CA 1
ATOM 633 C C . VAL A 1 80 ? -2.354 -5.995 -9.173 1.00 95.06 80 VAL A C 1
ATOM 635 O O . VAL A 1 80 ? -2.280 -7.066 -9.780 1.00 95.06 80 VAL A O 1
ATOM 638 N N . LEU A 1 81 ? -1.446 -5.606 -8.282 1.00 92.62 81 LEU A N 1
ATOM 639 C CA . LEU A 1 81 ? -0.366 -6.472 -7.820 1.00 92.62 81 LEU A CA 1
ATOM 640 C C . LEU A 1 81 ? -0.907 -7.466 -6.803 1.00 92.62 81 LEU A C 1
ATOM 642 O O . LEU A 1 81 ? -0.736 -8.672 -6.972 1.00 92.62 81 LEU A O 1
ATOM 646 N N . CYS A 1 82 ? -1.621 -6.960 -5.803 1.00 93.31 82 CYS A N 1
ATOM 647 C CA . CYS A 1 82 ? -2.247 -7.789 -4.794 1.00 93.31 82 CYS A CA 1
ATOM 648 C C . CYS A 1 82 ? -3.549 -7.240 -4.269 1.00 93.31 82 CYS A C 1
ATOM 650 O O . CYS A 1 82 ? -3.808 -6.039 -4.345 1.00 93.31 82 CYS A O 1
ATOM 652 N N . GLU A 1 83 ? -4.327 -8.155 -3.709 1.00 95.19 83 GLU A N 1
ATOM 653 C CA . GLU A 1 83 ? -5.660 -7.916 -3.185 1.00 95.19 83 GLU A CA 1
ATOM 654 C C . GLU A 1 83 ? -5.912 -8.752 -1.925 1.00 95.19 83 GLU A C 1
ATOM 656 O O . GLU A 1 83 ? -5.300 -9.801 -1.706 1.00 95.19 83 GLU A O 1
ATOM 661 N N . GLY A 1 84 ? -6.812 -8.270 -1.080 1.00 95.00 84 GLY A N 1
ATOM 662 C CA . GLY A 1 84 ? -7.219 -8.931 0.148 1.00 95.00 84 GLY A CA 1
ATOM 663 C C . GLY A 1 84 ? -7.972 -7.969 1.053 1.00 95.00 84 GLY A C 1
ATOM 664 O O . GLY A 1 84 ? -8.787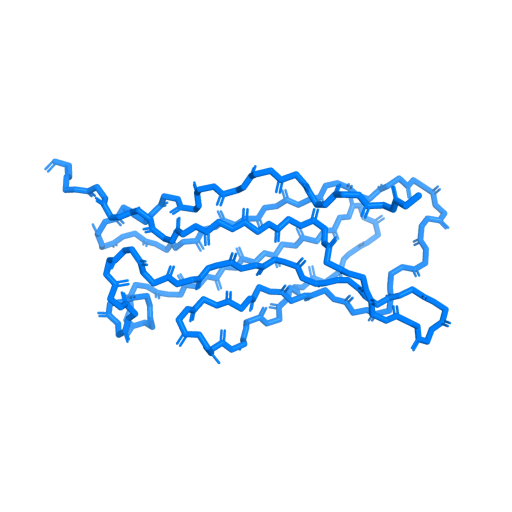 -7.174 0.584 1.00 95.00 84 GLY A O 1
ATOM 665 N N . HIS A 1 85 ? -7.723 -8.055 2.358 1.00 95.25 85 HIS A N 1
ATOM 666 C CA . HIS A 1 85 ? -8.448 -7.271 3.355 1.00 95.25 85 HIS A CA 1
ATOM 667 C C . HIS A 1 85 ? -7.509 -6.785 4.454 1.00 95.25 85 HIS A C 1
ATOM 669 O O . HIS A 1 85 ? -6.595 -7.505 4.860 1.00 95.25 85 HIS A O 1
ATOM 675 N N . LEU A 1 86 ? -7.769 -5.581 4.964 1.00 93.94 86 LEU A N 1
ATOM 676 C CA . LEU A 1 86 ? -7.104 -5.062 6.154 1.00 93.94 86 LEU A CA 1
ATOM 677 C C . LEU A 1 86 ? -7.374 -5.979 7.350 1.00 93.94 86 LEU A C 1
ATOM 679 O O . LEU A 1 86 ? -8.502 -6.426 7.550 1.00 93.94 86 LEU A O 1
ATOM 683 N N . VAL A 1 87 ? -6.343 -6.234 8.151 1.00 92.81 87 VAL A N 1
ATOM 684 C CA . VAL A 1 87 ? -6.461 -6.974 9.407 1.00 92.81 87 VAL A CA 1
ATOM 685 C C . VAL A 1 87 ? -5.891 -6.129 10.534 1.00 92.81 87 VAL A C 1
ATOM 687 O O . VAL A 1 87 ? -4.690 -5.866 10.583 1.00 92.81 87 VAL A O 1
ATOM 690 N N . ARG A 1 88 ? -6.732 -5.735 11.484 1.00 88.31 88 ARG A N 1
ATOM 691 C CA . ARG A 1 88 ? -6.294 -5.063 12.707 1.00 88.31 88 ARG A CA 1
ATOM 692 C C . ARG A 1 88 ? -5.896 -6.091 13.755 1.00 88.31 88 ARG A C 1
ATOM 694 O O . ARG A 1 88 ? -6.656 -7.003 14.078 1.00 88.31 88 ARG A O 1
ATOM 701 N N . ARG A 1 89 ? -4.702 -5.933 14.325 1.00 82.31 89 ARG A N 1
ATOM 702 C CA . ARG A 1 89 ? -4.272 -6.699 15.500 1.00 82.31 89 ARG A CA 1
ATOM 703 C C . ARG A 1 89 ? -4.124 -5.761 16.687 1.00 82.31 89 ARG A C 1
ATOM 705 O O . ARG A 1 89 ? -3.371 -4.789 16.632 1.00 82.31 89 ARG A O 1
ATOM 712 N N . VAL A 1 90 ? -4.849 -6.075 17.755 1.00 71.12 90 VAL A N 1
ATOM 713 C CA . VAL A 1 90 ? -4.621 -5.495 19.080 1.00 71.12 90 VAL A CA 1
ATOM 714 C C . VAL A 1 90 ? -3.425 -6.241 19.673 1.00 71.12 90 VAL A C 1
ATOM 716 O O . VAL A 1 90 ? -3.419 -7.473 19.656 1.00 71.12 90 VAL A O 1
ATOM 719 N N . LEU A 1 91 ? -2.384 -5.506 20.072 1.00 58.72 91 LEU A N 1
ATOM 720 C CA . LEU A 1 91 ? -1.230 -6.065 20.786 1.00 58.72 91 LEU A CA 1
ATOM 721 C C . LEU A 1 91 ? -1.583 -6.342 22.247 1.00 58.72 91 LEU A C 1
ATOM 723 O O . LEU A 1 91 ? -2.375 -5.553 22.809 1.00 58.72 91 LEU A O 1
#